Protein AF-I4BSD2-F1 (afdb_monomer)

Solvent-accessible surface area (backbone atoms only — not comparable to full-atom values): 9102 Å² total; per-residue (Å²): 114,66,68,61,53,51,52,52,28,53,48,47,28,51,55,26,44,57,54,22,54,59,33,44,55,49,30,55,51,43,48,52,53,23,60,76,68,70,50,64,78,53,52,66,39,57,47,51,31,49,55,26,52,50,47,24,52,51,28,32,30,52,36,25,73,68,36,55,98,89,50,71,91,45,80,93,47,89,58,37,69,58,55,51,49,42,35,60,62,27,61,39,87,64,46,70,60,52,52,53,54,48,51,53,55,49,53,56,46,48,54,53,53,68,74,50,46,91,88,83,54,82,78,80,83,76,65,84,90,70,63,70,93,73,92,78,81,75,85,76,87,77,92,75,88,83,86,88,83,85,90,131

Sequence (152 aa):
MAREAEVAALRAIEDAYQRWTVTSDVLHREVVEAAERRGGAPVQALRADFDAQLAVTRSVAAFAHICPDTGPDVDGLPGAAFIQALHLVGSQPGLDQSLDELQHQWQSRLAALDSWSLATDTPPPGPAHLGCPHQGVGRRRRLVGFRGRSPA

Foldseek 3Di:
DLVVVLVVLVVQLVVLVVQLVVLVVVQVVQQVVCVVVVHAHPLVSVVSNLVSVLSNLVSLLVSLVSADPVADDLPPPDPSVVRRVSNVSSPPPCSVVVSVVVNVVSVVQSVQSVPDDPVDDDRDDDDPVPDPPDPPPDDDPDPDDDDDDDDD

Secondary structure (DSSP, 8-state):
-HHHHHHHHHHHHHHHHHHHHHHHHHHHHHHHHHHHTTPPP-HHHHHHHHHHHHHHHHHHHHHHHHS-TT----TT-TTHHHHHHHHHHHT-TTHHHHHHHHHHHHHHHHHHHHT--TTT-PPPPPPGGG--TTS-----------------

Radius of gyration: 23.82 Å; Cα contacts (8 Å, |Δi|>4): 107; chains: 1; bounding box: 93×31×47 Å

Mean predicted aligned error: 11.27 Å

Nearest PDB structures (foldseek):
  5vju-assembly1_A  TM=3.474E-01  e=4.244E+00  synthetic construct
  6ksb-assembly1_B  TM=3.390E-01  e=9.035E+00  Mycolicibacterium smegmatis

Organism: Mycolicibacterium chubuense (strain NBB4) (NCBI:txid710421)

Structure (mmCIF, N/CA/C/O backbone):
data_AF-I4BSD2-F1
#
_entry.id   AF-I4BSD2-F1
#
loop_
_atom_site.group_PDB
_atom_site.id
_atom_site.type_symbol
_atom_site.label_atom_id
_atom_site.label_alt_id
_atom_site.label_comp_id
_atom_site.label_asym_id
_atom_site.label_entity_id
_atom_site.label_seq_id
_atom_site.pdbx_PDB_ins_code
_atom_site.Cartn_x
_atom_site.Cartn_y
_atom_site.Cartn_z
_atom_site.occupancy
_atom_site.B_iso_or_equiv
_atom_site.auth_seq_id
_atom_site.auth_comp_id
_atom_site.auth_asym_id
_atom_site.auth_atom_id
_atom_site.pdbx_PDB_model_num
ATOM 1 N N . MET A 1 1 ? -23.599 -2.280 14.347 1.00 55.22 1 MET A N 1
ATOM 2 C CA . MET A 1 1 ? -23.265 -1.885 12.961 1.00 55.22 1 MET A CA 1
ATOM 3 C C . MET A 1 1 ? -21.788 -1.520 12.797 1.00 55.22 1 MET A C 1
ATOM 5 O O . MET A 1 1 ? -21.207 -1.999 11.841 1.00 55.22 1 MET A O 1
ATOM 9 N N . ALA A 1 2 ? -21.152 -0.773 13.717 1.00 72.38 2 ALA A N 1
ATOM 10 C CA . ALA A 1 2 ? -19.717 -0.434 13.623 1.00 72.38 2 ALA A CA 1
ATOM 11 C C . ALA A 1 2 ? -18.789 -1.665 13.499 1.00 72.38 2 ALA A C 1
ATOM 13 O O . ALA A 1 2 ? -18.018 -1.765 12.551 1.00 72.38 2 ALA A O 1
ATOM 14 N N . ARG A 1 3 ? -18.971 -2.677 14.360 1.00 79.50 3 ARG A N 1
ATOM 15 C CA . ARG A 1 3 ? -18.103 -3.868 14.383 1.00 79.50 3 ARG A CA 1
ATOM 16 C C . ARG A 1 3 ? -18.127 -4.717 13.102 1.00 79.50 3 ARG A C 1
ATOM 18 O O . ARG A 1 3 ? -17.114 -5.301 12.742 1.00 79.50 3 ARG A O 1
ATOM 25 N N . GLU A 1 4 ? -19.251 -4.784 12.386 1.00 85.00 4 GLU A N 1
ATOM 26 C CA . GLU A 1 4 ? -19.315 -5.499 11.096 1.00 85.00 4 GLU A CA 1
ATOM 27 C C . GLU A 1 4 ? -18.537 -4.759 10.001 1.00 85.00 4 GLU A C 1
ATOM 29 O O . GLU A 1 4 ? -17.835 -5.394 9.214 1.00 85.00 4 GLU A O 1
ATOM 34 N N . ALA A 1 5 ? -18.621 -3.425 9.981 1.00 86.75 5 ALA A N 1
ATOM 35 C CA . ALA A 1 5 ? -17.873 -2.588 9.049 1.00 86.75 5 ALA A CA 1
ATOM 36 C C . ALA A 1 5 ? -16.361 -2.634 9.331 1.00 86.75 5 ALA A C 1
ATOM 38 O O . ALA A 1 5 ? -15.574 -2.767 8.397 1.00 86.75 5 ALA A O 1
ATOM 39 N N . GLU A 1 6 ? -15.958 -2.616 10.605 1.00 86.88 6 GLU A N 1
ATOM 40 C CA . GLU A 1 6 ? -14.559 -2.792 11.021 1.00 86.88 6 GLU A CA 1
ATOM 41 C C . GLU A 1 6 ? -14.003 -4.151 10.571 1.00 86.88 6 GLU A C 1
ATOM 43 O O . GLU A 1 6 ? -12.935 -4.218 9.963 1.00 86.88 6 GLU A O 1
ATOM 48 N N . VAL A 1 7 ? -14.748 -5.242 10.789 1.00 88.75 7 VAL A N 1
ATOM 49 C CA . VAL A 1 7 ? -14.341 -6.584 10.336 1.00 88.75 7 VAL A CA 1
ATOM 50 C C . VAL A 1 7 ? -14.248 -6.657 8.811 1.00 88.75 7 VAL A C 1
ATOM 52 O O . VAL A 1 7 ? -13.312 -7.258 8.284 1.00 88.75 7 VAL A O 1
ATOM 55 N N . ALA A 1 8 ? -15.188 -6.047 8.085 1.00 91.38 8 ALA A N 1
ATOM 56 C CA . ALA A 1 8 ? -15.131 -5.984 6.627 1.00 91.38 8 ALA A CA 1
ATOM 57 C C . ALA A 1 8 ? -13.902 -5.202 6.132 1.00 91.38 8 ALA A C 1
ATOM 59 O O . ALA A 1 8 ? -13.249 -5.630 5.181 1.00 91.38 8 ALA A O 1
ATOM 60 N N . ALA A 1 9 ? -13.543 -4.105 6.801 1.00 92.81 9 ALA A N 1
ATOM 61 C CA . ALA A 1 9 ? -12.353 -3.325 6.481 1.00 92.81 9 ALA A CA 1
ATOM 62 C C . ALA A 1 9 ? -11.051 -4.092 6.780 1.00 92.81 9 ALA A C 1
ATOM 64 O O . ALA A 1 9 ? -10.135 -4.081 5.959 1.00 92.81 9 ALA A O 1
ATOM 65 N N . LEU A 1 10 ? -10.985 -4.838 7.888 1.00 92.62 10 LEU A N 1
ATOM 66 C CA . LEU A 1 10 ? -9.846 -5.717 8.185 1.00 92.62 10 LEU A CA 1
ATOM 67 C C . LEU A 1 10 ? -9.677 -6.819 7.127 1.00 92.62 10 LEU A C 1
ATOM 69 O O . LEU A 1 10 ? -8.557 -7.081 6.694 1.00 92.62 10 LEU A O 1
ATOM 73 N N . ARG A 1 11 ? -10.779 -7.414 6.650 1.00 94.25 11 ARG A N 1
ATOM 74 C CA . ARG A 1 11 ? -10.741 -8.367 5.525 1.00 94.25 11 ARG A CA 1
ATOM 75 C C . ARG A 1 11 ? -10.260 -7.716 4.232 1.00 94.25 11 ARG A C 1
ATOM 77 O O . ARG A 1 11 ? -9.473 -8.312 3.512 1.00 94.25 11 ARG A O 1
ATOM 84 N N . ALA A 1 12 ? -10.671 -6.479 3.954 1.00 96.50 12 ALA A N 1
ATOM 85 C CA . ALA A 1 12 ? -10.187 -5.753 2.781 1.00 96.50 12 ALA A CA 1
ATOM 86 C C . ALA A 1 12 ? -8.667 -5.503 2.835 1.00 96.50 12 AL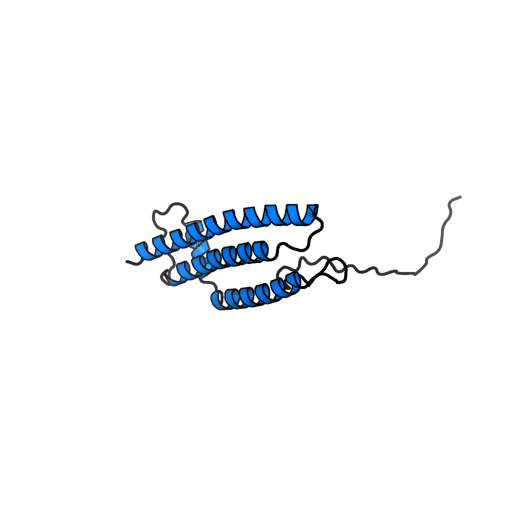A A C 1
ATOM 88 O O . ALA A 1 12 ? -7.996 -5.611 1.806 1.00 96.50 12 ALA A O 1
ATOM 89 N N . ILE A 1 13 ? -8.116 -5.221 4.024 1.00 96.69 13 ILE A N 1
ATOM 90 C CA . ILE A 1 13 ? -6.663 -5.114 4.237 1.00 96.69 13 ILE A CA 1
ATOM 91 C C . ILE A 1 13 ? -5.980 -6.459 3.973 1.00 96.69 13 ILE A C 1
ATOM 93 O O . ILE A 1 13 ? -4.973 -6.496 3.266 1.00 96.69 13 ILE A O 1
ATOM 97 N N . GLU A 1 14 ? -6.527 -7.554 4.503 1.00 96.44 14 GLU A N 1
ATOM 98 C CA . GLU A 1 14 ? -6.010 -8.907 4.269 1.00 96.44 14 GLU A CA 1
ATOM 99 C C . GLU A 1 14 ? -6.002 -9.259 2.774 1.00 96.44 14 GLU A C 1
ATOM 101 O O . GLU A 1 14 ? -4.957 -9.630 2.237 1.00 96.44 14 GLU A O 1
ATOM 106 N N . ASP A 1 15 ? -7.122 -9.065 2.076 1.00 97.75 15 ASP A N 1
ATOM 107 C CA . ASP A 1 15 ? -7.246 -9.328 0.639 1.00 97.75 15 ASP A CA 1
ATOM 108 C C . ASP A 1 15 ? -6.258 -8.485 -0.180 1.00 97.75 15 ASP A C 1
ATOM 110 O O . ASP A 1 15 ? -5.646 -8.962 -1.140 1.00 97.75 15 ASP A O 1
ATOM 114 N N . ALA A 1 16 ? -6.088 -7.208 0.179 1.00 97.75 16 ALA A N 1
ATOM 115 C CA . ALA A 1 16 ? -5.112 -6.338 -0.466 1.00 97.75 16 ALA A CA 1
ATOM 116 C C . ALA A 1 16 ? -3.679 -6.831 -0.227 1.00 97.75 16 ALA A C 1
ATOM 118 O O . ALA A 1 16 ? -2.884 -6.859 -1.168 1.00 97.75 16 ALA A O 1
ATOM 119 N N . TYR A 1 17 ? -3.364 -7.264 0.995 1.00 97.19 17 TYR A N 1
ATOM 120 C CA . TYR A 1 17 ? -2.045 -7.783 1.347 1.00 97.19 17 TYR A CA 1
ATOM 121 C C . TYR A 1 17 ? -1.732 -9.078 0.593 1.00 97.19 17 TYR A C 1
ATOM 123 O O . TYR A 1 17 ? -0.656 -9.200 0.014 1.00 97.19 17 TYR A O 1
ATOM 131 N N . GLN A 1 18 ? -2.686 -10.007 0.508 1.00 97.94 18 GLN A N 1
ATOM 132 C CA . GLN A 1 18 ? -2.533 -11.247 -0.261 1.00 97.94 18 GLN A CA 1
ATOM 133 C C . GLN A 1 18 ? -2.322 -10.981 -1.760 1.00 97.94 18 GLN A C 1
ATOM 135 O O . GLN A 1 18 ? -1.510 -11.638 -2.408 1.00 97.94 18 GLN A O 1
ATOM 140 N N . ARG A 1 19 ? -3.020 -9.996 -2.338 1.00 97.38 19 ARG A N 1
ATOM 141 C CA . ARG A 1 19 ? -2.764 -9.589 -3.731 1.00 97.38 19 ARG A CA 1
ATOM 142 C C . ARG A 1 19 ? -1.374 -8.987 -3.901 1.00 97.38 19 ARG A C 1
ATOM 144 O O . ARG A 1 19 ? -0.717 -9.246 -4.912 1.00 97.38 19 ARG A O 1
ATOM 151 N N . TRP A 1 20 ? -0.928 -8.190 -2.935 1.00 98.06 20 TRP A N 1
ATOM 152 C CA . TRP A 1 20 ? 0.406 -7.612 -2.971 1.00 98.06 20 TRP A CA 1
ATOM 153 C C . TRP A 1 20 ? 1.491 -8.685 -2.903 1.00 98.06 20 TRP A C 1
ATOM 155 O O . TRP A 1 20 ? 2.380 -8.652 -3.746 1.00 98.06 20 TRP A O 1
ATOM 165 N N . THR A 1 21 ? 1.404 -9.675 -2.012 1.00 97.31 21 THR A N 1
ATOM 166 C CA . THR A 1 21 ? 2.428 -10.734 -1.923 1.00 97.31 21 THR A CA 1
ATOM 167 C C . THR A 1 21 ? 2.592 -11.488 -3.244 1.00 97.31 21 THR A C 1
ATOM 169 O O . THR A 1 21 ? 3.710 -11.617 -3.737 1.00 97.31 21 THR A O 1
ATOM 172 N N . VAL A 1 22 ? 1.485 -11.870 -3.890 1.00 97.38 22 VAL A N 1
ATOM 173 C CA . VAL A 1 22 ? 1.509 -12.503 -5.222 1.00 97.38 22 VAL A CA 1
ATOM 174 C C . VAL A 1 22 ? 2.157 -11.593 -6.272 1.00 97.38 22 VAL A C 1
ATOM 176 O O . VAL A 1 22 ? 2.928 -12.054 -7.112 1.00 97.38 22 VAL A O 1
ATOM 179 N N . THR A 1 23 ? 1.858 -10.296 -6.240 1.00 96.19 23 THR A N 1
ATOM 180 C CA . THR A 1 23 ? 2.402 -9.326 -7.204 1.00 96.19 23 THR A CA 1
ATOM 181 C C . THR A 1 23 ? 3.889 -9.058 -6.962 1.00 96.19 23 THR A C 1
ATOM 183 O O . THR A 1 23 ? 4.665 -8.951 -7.912 1.00 96.19 23 THR A O 1
ATOM 186 N N . SER A 1 24 ? 4.308 -9.035 -5.699 1.00 94.94 24 SER A N 1
ATOM 187 C CA . SER A 1 24 ? 5.702 -8.894 -5.289 1.00 94.94 24 SER A CA 1
ATOM 188 C C . SER A 1 24 ? 6.546 -10.080 -5.769 1.00 94.94 24 SER A C 1
ATOM 190 O O . SER A 1 24 ? 7.633 -9.886 -6.317 1.00 94.94 24 SER A O 1
ATOM 192 N N . ASP A 1 25 ? 6.009 -11.302 -5.693 1.00 97.06 25 ASP A N 1
ATOM 193 C CA . ASP A 1 25 ? 6.653 -12.504 -6.241 1.00 97.06 25 ASP A CA 1
ATOM 194 C C . ASP A 1 25 ? 6.803 -12.448 -7.771 1.00 97.06 25 ASP A C 1
ATOM 196 O O . ASP A 1 25 ? 7.789 -12.934 -8.338 1.00 97.06 25 ASP A O 1
ATOM 200 N N . VAL A 1 26 ? 5.832 -11.857 -8.475 1.00 96.19 26 VAL A N 1
ATOM 201 C CA . VAL A 1 26 ? 5.931 -11.611 -9.924 1.00 96.19 26 VAL A CA 1
ATOM 202 C C . VAL A 1 26 ? 7.051 -10.615 -10.213 1.00 96.19 26 VAL A C 1
ATOM 204 O O . VAL A 1 26 ? 7.925 -10.920 -11.025 1.00 96.19 26 VAL A O 1
ATOM 207 N N . LEU A 1 27 ? 7.087 -9.481 -9.507 1.00 96.12 27 LEU A N 1
ATOM 208 C CA . LEU A 1 27 ? 8.154 -8.493 -9.655 1.00 96.12 27 LEU A CA 1
ATOM 209 C C . LEU A 1 27 ? 9.534 -9.100 -9.391 1.00 96.12 27 LEU A C 1
ATOM 211 O O . LEU A 1 27 ? 10.461 -8.859 -10.164 1.00 96.12 27 LEU A O 1
ATOM 215 N N . HIS A 1 28 ? 9.680 -9.907 -8.339 1.00 93.94 28 HIS A N 1
ATOM 216 C CA . HIS A 1 28 ? 10.953 -10.546 -8.019 1.00 93.94 28 HIS A CA 1
ATOM 217 C C . HIS A 1 28 ? 11.462 -11.407 -9.183 1.00 93.94 28 HIS A C 1
ATOM 219 O O . HIS A 1 28 ? 12.623 -11.289 -9.577 1.00 93.94 28 HIS A O 1
ATOM 225 N N . ARG A 1 29 ? 10.582 -12.217 -9.784 1.00 95.94 29 ARG A N 1
ATOM 226 C CA . ARG A 1 29 ? 10.925 -13.032 -10.959 1.00 95.94 29 ARG A CA 1
ATOM 227 C C . ARG A 1 29 ? 11.297 -12.175 -12.166 1.00 95.94 29 ARG A C 1
ATOM 229 O O . ARG A 1 29 ? 12.335 -12.416 -12.776 1.00 95.94 29 ARG A O 1
ATOM 236 N N . GLU A 1 30 ? 10.505 -11.155 -12.485 1.00 94.62 30 GLU A N 1
ATOM 237 C CA . GLU A 1 30 ? 10.771 -10.301 -13.649 1.00 94.62 30 GLU A CA 1
ATOM 238 C C . GLU A 1 30 ? 12.068 -9.495 -13.514 1.00 94.62 30 GLU A C 1
ATOM 240 O O . GLU A 1 30 ? 12.781 -9.310 -14.500 1.00 94.62 30 GLU A O 1
ATOM 245 N N . VAL A 1 31 ? 12.420 -9.054 -12.303 1.00 91.06 31 VAL A N 1
ATOM 246 C CA . VAL A 1 31 ? 13.703 -8.383 -12.040 1.00 91.06 31 VAL A CA 1
ATOM 247 C C . VAL A 1 31 ? 14.877 -9.329 -12.286 1.00 91.06 31 VAL A C 1
ATOM 249 O O . VAL A 1 31 ? 15.856 -8.923 -12.916 1.00 91.06 31 VAL A O 1
ATOM 252 N N . VAL A 1 32 ? 14.785 -10.581 -11.826 1.00 92.00 32 VAL A N 1
ATOM 253 C CA . VAL A 1 32 ? 15.821 -11.598 -12.069 1.00 92.00 32 VAL A CA 1
ATOM 254 C C . VAL A 1 32 ? 15.969 -11.859 -13.569 1.00 92.00 32 VAL A C 1
ATOM 256 O O . VAL A 1 32 ? 17.075 -11.764 -14.100 1.00 92.00 32 VAL A O 1
ATOM 259 N N . GLU A 1 33 ? 14.865 -12.086 -14.281 1.00 91.62 33 GLU A N 1
ATOM 260 C CA . GLU A 1 33 ? 14.892 -12.327 -15.728 1.00 91.62 33 GLU A CA 1
ATOM 261 C C . GLU A 1 33 ? 15.434 -11.130 -16.526 1.00 91.62 33 GLU A C 1
ATOM 263 O O . GLU A 1 33 ? 16.206 -11.304 -17.476 1.00 91.62 33 GLU A O 1
ATOM 268 N N . ALA A 1 34 ? 15.050 -9.904 -16.158 1.00 86.88 34 ALA A N 1
ATOM 269 C CA . ALA A 1 34 ? 15.555 -8.690 -16.792 1.00 86.88 34 ALA A CA 1
ATOM 270 C C . ALA A 1 34 ? 17.071 -8.551 -16.593 1.00 86.88 34 ALA A C 1
ATOM 272 O O . ALA A 1 34 ? 17.790 -8.235 -17.544 1.00 86.88 34 ALA A O 1
ATOM 273 N N . ALA A 1 35 ? 17.572 -8.849 -15.391 1.00 85.44 35 ALA A N 1
ATOM 274 C CA . ALA A 1 35 ? 19.002 -8.828 -15.101 1.00 85.44 35 ALA A CA 1
ATOM 275 C C . ALA A 1 35 ? 19.772 -9.871 -15.930 1.00 85.44 35 ALA A C 1
ATOM 277 O O . ALA A 1 35 ? 20.803 -9.543 -16.524 1.00 85.44 35 ALA A O 1
ATOM 278 N N . GLU A 1 36 ? 19.256 -11.098 -16.034 1.00 88.75 36 GLU A N 1
ATOM 279 C CA . GLU A 1 36 ? 19.867 -12.176 -16.825 1.00 88.75 36 GLU A CA 1
ATOM 280 C C . GLU A 1 36 ? 19.949 -11.829 -18.314 1.00 88.75 36 GLU A C 1
ATOM 282 O O . GLU A 1 36 ? 20.984 -12.028 -18.956 1.00 88.75 36 GLU A O 1
ATOM 287 N N . ARG A 1 37 ? 18.878 -11.249 -18.866 1.00 87.19 37 ARG A N 1
ATOM 288 C CA . ARG A 1 37 ? 18.810 -10.851 -20.281 1.00 87.19 37 ARG A CA 1
ATOM 289 C C . ARG A 1 37 ? 19.493 -9.511 -20.568 1.00 87.19 37 ARG A C 1
ATOM 291 O O . ARG A 1 37 ? 19.517 -9.094 -21.725 1.00 87.19 37 ARG A O 1
ATOM 298 N N . ARG A 1 38 ? 20.036 -8.831 -19.547 1.00 76.75 38 ARG A N 1
ATOM 299 C CA . ARG A 1 38 ? 20.502 -7.429 -19.618 1.00 76.75 38 ARG A CA 1
ATOM 300 C C . ARG A 1 38 ? 19.447 -6.497 -20.233 1.00 76.75 38 ARG A C 1
ATOM 302 O O . ARG A 1 38 ? 19.779 -5.584 -20.989 1.00 76.75 38 ARG A O 1
ATOM 309 N N . GLY A 1 39 ? 18.180 -6.777 -19.947 1.00 74.25 39 GLY A N 1
ATOM 310 C CA . GLY A 1 39 ? 17.039 -5.989 -20.390 1.00 74.25 39 GLY A CA 1
ATOM 311 C C . GLY A 1 39 ? 16.869 -4.706 -19.578 1.00 74.25 39 GLY A C 1
ATOM 312 O O . GLY A 1 39 ? 17.524 -4.498 -18.556 1.00 74.25 39 GLY A O 1
ATOM 313 N N . GLY A 1 40 ? 15.971 -3.837 -20.048 1.00 79.94 40 GLY A N 1
ATOM 314 C CA . GLY A 1 40 ? 15.501 -2.687 -19.275 1.00 79.94 40 GLY A CA 1
ATOM 315 C C . GLY A 1 40 ? 14.706 -3.109 -18.033 1.00 79.94 40 GLY A C 1
ATOM 316 O O . GLY A 1 40 ? 14.420 -4.289 -17.828 1.00 79.94 40 GLY A O 1
ATOM 317 N N . ALA A 1 41 ? 14.344 -2.137 -17.195 1.00 84.56 41 ALA A N 1
ATOM 318 C CA . ALA A 1 41 ? 13.557 -2.400 -15.993 1.00 84.56 41 ALA A CA 1
ATOM 319 C C . ALA A 1 41 ? 12.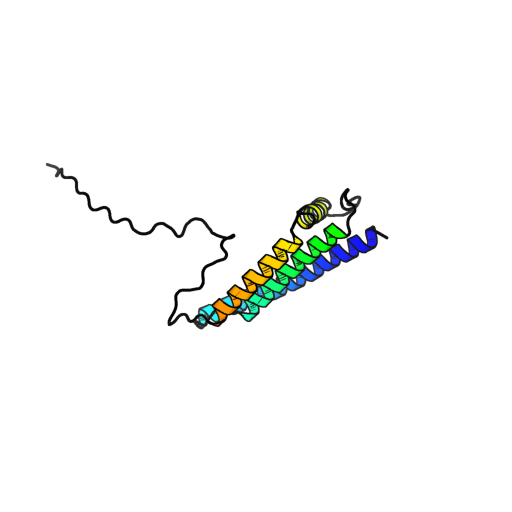177 -3.007 -16.341 1.00 84.56 41 ALA A C 1
ATOM 321 O O . ALA A 1 41 ? 11.555 -2.566 -17.310 1.00 84.56 41 ALA A O 1
ATOM 322 N N . PRO A 1 42 ? 11.648 -3.959 -15.548 1.00 90.88 42 PRO A N 1
ATOM 323 C CA . PRO A 1 42 ? 10.307 -4.509 -15.745 1.00 90.88 42 PRO A CA 1
ATOM 324 C C . PRO A 1 42 ? 9.240 -3.512 -15.264 1.00 90.88 42 PRO A C 1
ATOM 326 O O . PRO A 1 42 ? 8.664 -3.639 -14.183 1.00 90.88 42 PRO A O 1
ATOM 329 N N . VAL A 1 43 ? 9.003 -2.460 -16.053 1.00 91.81 43 VAL A N 1
ATOM 330 C CA . VAL A 1 43 ? 8.153 -1.315 -15.674 1.00 91.81 43 VAL A CA 1
ATOM 331 C C . VAL A 1 43 ? 6.726 -1.740 -15.318 1.00 91.81 43 VAL A C 1
ATOM 333 O O . VAL A 1 43 ? 6.133 -1.166 -14.406 1.00 91.81 43 VAL A O 1
ATOM 336 N N . GLN A 1 44 ? 6.175 -2.751 -15.993 1.00 93.31 44 GLN A N 1
ATOM 337 C CA . GLN A 1 44 ? 4.811 -3.220 -15.727 1.00 93.31 44 GLN A CA 1
ATOM 338 C C . GLN A 1 44 ? 4.696 -3.938 -14.378 1.00 93.31 44 GLN A C 1
ATOM 340 O O . GLN A 1 44 ? 3.793 -3.612 -13.610 1.00 93.31 44 GLN A O 1
ATOM 345 N N . ALA A 1 45 ? 5.629 -4.829 -14.028 1.00 93.94 45 ALA A N 1
ATOM 346 C CA . ALA A 1 45 ? 5.631 -5.430 -12.697 1.00 93.94 45 ALA A CA 1
ATOM 347 C C . ALA A 1 45 ? 5.936 -4.410 -11.593 1.00 93.94 45 ALA A C 1
ATOM 349 O O . ALA A 1 45 ? 5.312 -4.461 -10.537 1.00 93.94 45 ALA A O 1
ATOM 350 N N . LEU A 1 46 ? 6.822 -3.436 -11.841 1.00 94.31 46 LEU A N 1
ATOM 351 C CA . LEU A 1 46 ? 7.072 -2.335 -10.899 1.00 94.31 46 LEU A CA 1
ATOM 352 C C . LEU A 1 46 ? 5.815 -1.489 -10.655 1.00 94.31 46 LEU A C 1
ATOM 354 O O . LEU A 1 46 ? 5.581 -1.025 -9.540 1.00 94.31 46 LEU A O 1
ATOM 358 N N . ARG A 1 47 ? 5.001 -1.274 -11.695 1.00 95.56 47 ARG A N 1
ATOM 359 C CA . ARG A 1 47 ? 3.707 -0.596 -11.581 1.00 95.56 47 ARG A CA 1
ATOM 360 C C . ARG A 1 47 ? 2.720 -1.414 -10.763 1.00 95.56 47 ARG A C 1
ATOM 362 O O . ARG A 1 47 ? 2.153 -0.881 -9.818 1.00 95.56 47 ARG A O 1
ATOM 369 N N . ALA A 1 48 ? 2.553 -2.687 -11.109 1.00 96.38 48 ALA A N 1
ATOM 370 C CA . ALA A 1 48 ? 1.608 -3.570 -10.440 1.00 96.38 48 ALA A CA 1
ATOM 371 C C . ALA A 1 48 ? 1.932 -3.727 -8.946 1.00 96.38 48 ALA A C 1
ATOM 373 O O . ALA A 1 48 ? 1.030 -3.635 -8.116 1.00 96.38 48 ALA A O 1
ATOM 374 N N . ASP A 1 49 ? 3.208 -3.916 -8.596 1.00 96.56 49 ASP A N 1
ATOM 375 C CA . ASP A 1 49 ? 3.641 -4.038 -7.200 1.00 96.56 49 ASP A CA 1
ATOM 376 C C . ASP A 1 49 ? 3.358 -2.753 -6.411 1.00 96.56 49 ASP A C 1
ATOM 378 O O . ASP A 1 49 ? 2.770 -2.814 -5.332 1.00 96.56 49 ASP A O 1
ATOM 382 N N . PHE A 1 50 ? 3.670 -1.584 -6.976 1.00 95.81 50 PHE A N 1
ATOM 383 C CA . PHE A 1 50 ? 3.342 -0.308 -6.341 1.00 95.81 50 PHE A CA 1
ATOM 384 C C . PHE A 1 50 ? 1.834 -0.104 -6.161 1.00 95.81 50 PHE A C 1
ATOM 386 O O . PHE A 1 50 ? 1.396 0.273 -5.075 1.00 95.81 50 PHE A O 1
ATOM 393 N N . ASP A 1 51 ? 1.031 -0.361 -7.196 1.00 97.06 51 ASP A N 1
ATOM 394 C CA . ASP 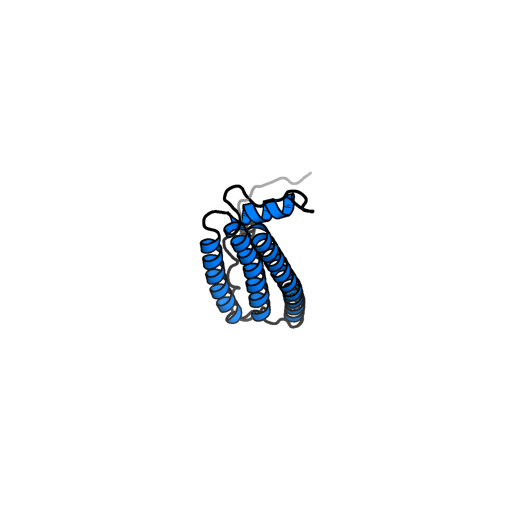A 1 51 ? -0.424 -0.200 -7.122 1.00 97.06 51 ASP A CA 1
ATOM 395 C C . ASP A 1 51 ? -1.025 -1.142 -6.060 1.00 97.06 51 ASP A C 1
ATOM 397 O O . ASP A 1 51 ? -1.943 -0.756 -5.329 1.00 97.06 51 ASP A O 1
ATOM 401 N N . ALA A 1 52 ? -0.467 -2.348 -5.904 1.00 97.06 52 ALA A N 1
ATOM 402 C CA . ALA A 1 52 ? -0.862 -3.285 -4.859 1.00 97.06 52 ALA A CA 1
ATOM 403 C C . ALA A 1 52 ? -0.466 -2.803 -3.449 1.00 97.06 52 ALA A C 1
ATOM 405 O O . ALA A 1 52 ? -1.300 -2.846 -2.542 1.00 97.06 52 ALA A O 1
ATOM 406 N N . GLN A 1 53 ? 0.749 -2.272 -3.258 1.00 96.56 53 GLN A N 1
ATOM 407 C CA . GLN A 1 53 ? 1.170 -1.646 -1.991 1.00 96.56 53 GLN A CA 1
ATOM 408 C C . GLN A 1 53 ? 0.283 -0.450 -1.617 1.00 96.56 53 GLN A C 1
ATOM 410 O O . GLN A 1 53 ? -0.140 -0.292 -0.464 1.00 96.56 53 GLN A O 1
ATOM 415 N N . LEU A 1 54 ? -0.042 0.387 -2.605 1.00 97.12 54 LEU A N 1
ATOM 416 C CA . LEU A 1 54 ? -0.923 1.535 -2.429 1.00 97.12 54 LEU A CA 1
ATOM 417 C C . LEU A 1 54 ? -2.334 1.091 -2.022 1.00 97.12 54 LEU A C 1
ATOM 419 O O . LEU A 1 54 ? -2.934 1.700 -1.138 1.00 97.12 54 LEU A O 1
ATOM 423 N N . ALA A 1 55 ? -2.850 0.004 -2.603 1.00 97.56 55 ALA A N 1
ATOM 424 C CA . ALA A 1 55 ? -4.145 -0.567 -2.236 1.00 97.56 55 ALA A CA 1
ATOM 425 C C . ALA A 1 55 ? -4.182 -1.089 -0.790 1.00 97.56 55 ALA A C 1
ATOM 427 O O . ALA A 1 55 ? -5.180 -0.870 -0.097 1.00 97.56 55 ALA A O 1
ATOM 428 N N . VAL A 1 56 ? -3.106 -1.725 -0.308 1.00 97.88 56 VAL A N 1
ATOM 429 C CA . VAL A 1 56 ? -2.979 -2.106 1.112 1.00 97.88 56 VAL A CA 1
ATOM 430 C C . VAL A 1 56 ? -3.081 -0.861 1.983 1.00 97.88 56 VAL A C 1
ATOM 432 O O . VAL A 1 56 ? -3.914 -0.797 2.884 1.00 97.88 56 VAL A O 1
ATOM 435 N N . THR A 1 57 ? -2.291 0.162 1.668 1.00 97.19 57 THR A N 1
ATOM 436 C CA . THR A 1 57 ? -2.200 1.367 2.502 1.00 97.19 57 THR A CA 1
ATOM 437 C C . THR A 1 57 ? -3.511 2.158 2.513 1.00 97.19 57 THR A C 1
ATOM 439 O O . THR A 1 57 ? -3.961 2.596 3.569 1.00 97.19 57 THR A O 1
ATOM 442 N N . ARG A 1 58 ? -4.197 2.257 1.367 1.00 97.44 58 ARG A N 1
ATOM 443 C CA . ARG A 1 58 ? -5.542 2.850 1.271 1.00 97.44 58 ARG A CA 1
ATOM 444 C C . ARG A 1 58 ? -6.592 2.054 2.046 1.00 97.44 58 ARG A C 1
ATOM 446 O O . ARG A 1 58 ? -7.487 2.651 2.633 1.00 97.44 58 ARG A O 1
ATOM 453 N N . SER A 1 59 ? -6.474 0.727 2.092 1.00 97.69 59 SER A N 1
ATOM 454 C CA . SER A 1 59 ? -7.369 -0.110 2.905 1.00 97.69 59 SER A CA 1
ATOM 455 C C . SER A 1 59 ? -7.159 0.136 4.404 1.00 97.69 59 SER A C 1
ATOM 457 O O . SER A 1 59 ? -8.127 0.162 5.160 1.00 97.69 59 SER A O 1
ATOM 459 N N . VAL A 1 60 ? -5.916 0.389 4.832 1.00 97.12 60 VAL A N 1
ATOM 460 C CA . VAL A 1 60 ? -5.596 0.784 6.216 1.00 97.12 60 VAL A CA 1
ATOM 461 C C . VAL A 1 60 ? -6.166 2.165 6.555 1.00 97.12 60 VAL A C 1
ATOM 463 O O . VAL A 1 60 ? -6.770 2.322 7.614 1.00 97.12 60 VAL A O 1
ATOM 466 N N . ALA A 1 61 ? -6.042 3.145 5.656 1.00 96.44 61 ALA A N 1
ATOM 467 C CA . ALA A 1 61 ? -6.666 4.461 5.828 1.00 96.44 61 ALA A CA 1
ATOM 468 C C . ALA A 1 61 ? -8.199 4.348 5.930 1.00 96.44 61 ALA A C 1
ATOM 470 O O . ALA A 1 61 ? -8.808 4.885 6.852 1.00 96.44 61 ALA A O 1
ATOM 471 N N . ALA A 1 62 ? -8.824 3.564 5.046 1.00 95.12 62 ALA A N 1
ATOM 472 C CA . ALA A 1 62 ? -10.265 3.320 5.078 1.00 95.12 62 ALA A CA 1
ATOM 473 C C . ALA A 1 62 ? -10.726 2.652 6.385 1.00 95.12 62 ALA A C 1
ATOM 475 O O . ALA A 1 62 ? -11.762 3.029 6.927 1.00 95.12 62 ALA A O 1
ATOM 476 N N . PHE A 1 63 ? -9.958 1.696 6.916 1.00 95.31 63 PHE A N 1
ATOM 477 C CA . PHE A 1 63 ? -10.225 1.104 8.228 1.00 95.31 63 PHE A CA 1
ATOM 478 C C . PHE A 1 63 ? -10.208 2.157 9.342 1.00 95.31 63 PHE A C 1
ATOM 480 O O . PHE A 1 63 ? -11.133 2.197 10.152 1.00 95.31 63 PHE A O 1
ATOM 487 N N . ALA A 1 64 ? -9.204 3.036 9.356 1.00 94.25 64 ALA A N 1
ATOM 488 C CA . ALA A 1 64 ? -9.120 4.109 10.341 1.00 94.25 64 ALA A CA 1
ATOM 489 C C . ALA A 1 64 ? -10.310 5.080 10.257 1.00 94.25 64 ALA A C 1
ATOM 491 O O . ALA A 1 64 ? -10.864 5.437 11.290 1.00 94.25 64 ALA A O 1
ATOM 492 N N . HIS A 1 65 ? -10.764 5.429 9.049 1.00 93.12 65 HIS A N 1
ATOM 493 C CA . HIS A 1 65 ? -11.929 6.305 8.834 1.00 93.12 65 HIS A CA 1
ATOM 494 C C . HIS A 1 65 ? -13.266 5.702 9.288 1.00 93.12 65 HIS A C 1
ATOM 496 O O . HIS A 1 65 ? -14.230 6.433 9.510 1.00 93.12 65 HIS A O 1
ATOM 502 N N . ILE A 1 66 ? -13.351 4.373 9.390 1.00 91.75 66 ILE A N 1
ATOM 503 C CA . ILE A 1 66 ? -14.546 3.660 9.869 1.00 91.75 66 ILE A CA 1
ATOM 504 C C . ILE A 1 66 ? -14.564 3.567 11.401 1.00 91.75 66 ILE A C 1
ATOM 506 O O . ILE A 1 66 ? -15.640 3.463 11.996 1.00 91.75 66 ILE A O 1
ATOM 510 N N . CYS A 1 67 ? -13.393 3.593 12.039 1.00 90.62 67 CYS A N 1
ATOM 511 C CA . CYS A 1 67 ? -13.278 3.517 13.489 1.00 90.62 67 CYS A CA 1
ATOM 512 C C . CYS A 1 67 ? -13.767 4.819 14.152 1.00 90.62 67 CYS A C 1
ATOM 514 O O . CYS A 1 67 ? -13.628 5.899 13.578 1.00 90.62 67 CYS A O 1
ATOM 516 N N . PRO A 1 68 ? -14.322 4.754 15.375 1.00 86.50 68 PRO A N 1
ATOM 517 C CA . PRO A 1 68 ? -14.611 5.958 16.148 1.00 86.50 68 PRO A CA 1
ATOM 518 C C . PRO A 1 68 ? -13.309 6.652 16.579 1.00 86.50 68 PRO A C 1
ATOM 520 O O . PRO A 1 68 ? -12.267 6.009 16.678 1.00 86.50 68 PRO A O 1
ATOM 523 N N . ASP A 1 69 ? -13.379 7.937 16.943 1.00 83.50 69 ASP A N 1
ATOM 524 C CA . ASP A 1 69 ? -12.211 8.734 17.375 1.00 83.50 69 ASP A CA 1
ATOM 525 C C . ASP A 1 69 ? -11.439 8.113 18.555 1.00 83.50 69 ASP A C 1
ATOM 527 O O . ASP A 1 69 ? -10.248 8.359 18.748 1.00 83.50 69 ASP A O 1
ATOM 531 N N . THR A 1 70 ? -12.117 7.297 19.366 1.00 85.06 70 THR A N 1
ATOM 532 C CA . THR A 1 70 ? -11.524 6.560 20.490 1.00 85.06 70 THR A CA 1
ATOM 533 C C . THR A 1 70 ? -10.705 5.337 20.063 1.00 85.06 70 THR A C 1
ATOM 535 O O . THR A 1 70 ? -10.021 4.754 20.902 1.00 85.06 70 THR A O 1
ATOM 538 N N . GLY A 1 71 ? -10.756 4.954 18.787 1.00 87.19 71 GLY A N 1
ATOM 539 C CA . GLY A 1 71 ? -10.106 3.777 18.216 1.00 87.19 71 GLY A CA 1
ATOM 540 C C . GLY A 1 71 ? -11.019 2.548 18.095 1.00 87.19 71 GLY A C 1
ATOM 541 O O . GLY A 1 71 ? -12.161 2.569 18.560 1.00 87.19 71 GLY A O 1
ATOM 542 N N . PRO A 1 72 ? -10.524 1.473 17.455 1.00 87.12 72 PRO A N 1
ATOM 543 C CA . PRO A 1 72 ? -11.281 0.246 17.216 1.00 87.12 72 PRO A CA 1
ATOM 544 C C . PRO A 1 72 ? -11.602 -0.509 18.509 1.00 87.12 72 PRO A C 1
ATOM 546 O O . PRO A 1 72 ? -10.828 -0.492 19.470 1.00 87.12 72 PRO A O 1
ATOM 549 N N . ASP A 1 73 ? -12.713 -1.244 18.506 1.00 85.62 73 ASP A N 1
ATOM 550 C CA . ASP A 1 73 ? -13.057 -2.166 19.590 1.00 85.62 73 ASP A CA 1
ATOM 551 C C . ASP A 1 73 ? -12.202 -3.441 19.484 1.00 85.62 73 ASP A C 1
ATOM 553 O O . ASP A 1 73 ? -12.484 -4.358 18.708 1.00 85.62 73 ASP A O 1
ATOM 557 N N . VAL A 1 74 ? -11.121 -3.482 20.265 1.00 84.19 74 VAL A N 1
ATOM 558 C CA . VAL A 1 74 ? -10.150 -4.586 20.268 1.00 84.19 74 VAL A CA 1
ATOM 559 C C . VAL A 1 74 ? -10.424 -5.651 21.331 1.00 84.19 74 VAL A C 1
ATOM 561 O O . VAL A 1 74 ? -9.681 -6.637 21.414 1.00 84.19 74 VAL A O 1
ATOM 564 N N . ASP A 1 75 ? -11.485 -5.499 22.126 1.00 83.38 75 ASP A N 1
ATOM 565 C CA . ASP A 1 75 ? -11.781 -6.436 23.204 1.00 83.38 75 ASP A CA 1
ATOM 566 C C . ASP A 1 75 ? -12.129 -7.824 22.642 1.00 83.38 75 ASP A C 1
ATOM 568 O O . ASP A 1 75 ? -12.983 -8.008 21.761 1.00 83.38 75 ASP A O 1
ATOM 572 N N . GLY A 1 76 ? -11.412 -8.826 23.160 1.00 74.75 76 GLY A N 1
ATOM 573 C CA . GLY A 1 76 ? -11.548 -10.229 22.769 1.00 74.75 76 GLY A CA 1
ATOM 574 C C . GLY A 1 76 ? -10.964 -10.586 21.397 1.00 74.75 76 GLY A C 1
ATOM 575 O O . GLY A 1 76 ? -11.141 -11.725 20.962 1.00 74.75 76 GLY A O 1
ATOM 576 N N . LEU A 1 77 ? -10.271 -9.667 20.709 1.00 77.31 77 LEU A N 1
ATOM 577 C CA . LEU A 1 77 ? -9.655 -9.953 19.411 1.00 77.31 77 LEU A CA 1
ATOM 578 C C . LEU A 1 77 ? -8.231 -10.522 19.557 1.00 77.31 77 LEU A C 1
ATOM 580 O O . LEU A 1 77 ? -7.393 -9.935 20.253 1.00 77.31 77 LEU A O 1
ATOM 584 N N . PRO A 1 78 ? -7.893 -11.624 18.858 1.00 77.25 78 PRO A N 1
ATOM 585 C CA . PRO A 1 78 ? -6.498 -12.005 18.695 1.00 77.25 78 PRO A CA 1
ATOM 586 C C . PRO A 1 78 ? -5.778 -10.915 17.889 1.00 77.25 78 PRO A C 1
ATOM 588 O O . PRO A 1 78 ? -6.266 -10.470 16.854 1.00 77.25 78 PRO A O 1
ATOM 591 N N . GLY A 1 79 ? -4.614 -10.467 18.365 1.00 84.19 79 GLY A N 1
ATOM 592 C CA . GLY A 1 79 ? -3.830 -9.447 17.662 1.00 84.19 79 GLY A CA 1
ATOM 593 C C . GLY A 1 79 ? -4.298 -8.001 17.866 1.00 84.19 79 GLY A C 1
ATOM 594 O O . GLY A 1 79 ? -4.029 -7.163 17.012 1.00 84.19 79 GLY A O 1
ATOM 595 N N . ALA A 1 80 ? -4.932 -7.673 18.998 1.00 88.94 80 ALA A N 1
ATOM 596 C CA . ALA A 1 80 ? -5.332 -6.305 19.364 1.00 88.94 80 ALA A CA 1
ATOM 597 C C . ALA A 1 80 ? -4.251 -5.233 19.100 1.00 88.94 80 ALA A C 1
ATOM 599 O O . ALA A 1 80 ? -4.540 -4.182 18.535 1.00 88.94 80 ALA A O 1
ATOM 600 N N . ALA A 1 81 ? -2.986 -5.521 19.433 1.00 91.25 81 ALA A N 1
ATOM 601 C CA . ALA A 1 81 ? -1.871 -4.602 19.188 1.00 91.25 81 ALA A CA 1
ATOM 602 C C . ALA A 1 81 ? -1.657 -4.294 17.694 1.00 91.25 81 ALA A C 1
ATOM 604 O O . ALA A 1 81 ? -1.329 -3.165 17.339 1.00 91.25 81 ALA A O 1
ATOM 605 N N . PHE A 1 82 ? -1.862 -5.281 16.818 1.00 92.31 82 PHE A N 1
ATOM 606 C CA . PHE A 1 82 ? -1.756 -5.100 15.372 1.00 92.31 82 PHE A CA 1
ATOM 607 C C . PHE A 1 82 ? -2.898 -4.228 14.843 1.00 92.31 82 PHE A C 1
ATOM 609 O O . PHE A 1 82 ? -2.646 -3.267 14.126 1.00 92.31 82 PHE A O 1
ATOM 616 N N . ILE A 1 83 ? -4.136 -4.497 15.265 1.00 92.69 83 ILE A N 1
ATOM 617 C CA . ILE A 1 83 ? -5.313 -3.699 14.885 1.00 92.69 83 ILE A CA 1
ATOM 618 C C . ILE A 1 83 ? -5.156 -2.243 15.354 1.00 92.69 83 ILE A C 1
ATOM 620 O O . ILE A 1 83 ? -5.391 -1.311 14.584 1.00 92.69 83 ILE A O 1
ATOM 624 N N . GLN A 1 84 ? -4.669 -2.038 16.580 1.00 92.81 84 GLN A N 1
ATOM 625 C CA . GLN A 1 84 ? -4.376 -0.705 17.104 1.00 92.81 84 GLN A CA 1
ATOM 626 C C . GLN A 1 84 ? -3.291 0.012 16.286 1.00 92.81 84 GLN A C 1
ATOM 628 O O . GLN A 1 84 ? -3.399 1.212 16.037 1.00 92.81 84 GLN A O 1
ATOM 633 N N . ALA A 1 85 ? -2.252 -0.709 15.853 1.00 94.44 85 ALA A N 1
ATOM 634 C CA . ALA A 1 85 ? -1.199 -0.151 15.012 1.00 94.44 85 ALA A CA 1
ATOM 635 C C . ALA A 1 85 ? -1.723 0.247 13.623 1.00 94.44 85 ALA A C 1
ATOM 637 O O . ALA A 1 85 ? -1.375 1.321 13.135 1.00 94.44 85 ALA A O 1
ATOM 638 N N . LEU A 1 86 ? -2.592 -0.569 13.014 1.00 94.81 86 LEU A N 1
ATOM 639 C CA . LEU A 1 86 ? -3.245 -0.235 11.745 1.00 94.81 86 LEU A CA 1
ATOM 640 C C . LEU A 1 86 ? -4.070 1.047 11.863 1.00 94.81 86 LEU A C 1
ATOM 642 O O . LEU A 1 86 ? -3.930 1.931 11.024 1.00 94.81 86 LEU A O 1
ATOM 646 N N . HIS A 1 87 ? -4.864 1.177 12.928 1.00 94.75 87 HIS A N 1
ATOM 647 C CA . HIS A 1 87 ? -5.604 2.407 13.199 1.00 94.75 87 HIS A CA 1
ATOM 648 C C . HIS A 1 87 ? -4.653 3.601 13.348 1.00 94.75 87 HIS A C 1
ATOM 650 O O . HIS A 1 87 ? -4.795 4.589 12.642 1.00 94.75 87 HIS A O 1
ATOM 656 N N . LEU A 1 88 ? -3.623 3.495 14.195 1.00 94.12 88 LEU A N 1
ATOM 657 C CA . LEU A 1 88 ? -2.667 4.585 14.428 1.00 94.12 88 LEU A CA 1
ATOM 658 C C . LEU A 1 88 ? -1.991 5.079 13.139 1.00 94.12 88 LEU A C 1
ATOM 660 O O . LEU A 1 88 ? -1.783 6.282 12.975 1.00 94.12 88 LEU A O 1
ATOM 664 N N . VAL A 1 89 ? -1.621 4.158 12.246 1.00 94.31 89 VAL A N 1
ATOM 665 C CA . VAL A 1 89 ? -1.018 4.490 10.949 1.00 94.31 89 VAL A CA 1
ATOM 666 C C . VAL A 1 89 ? -2.058 5.082 9.998 1.00 94.31 89 VAL A C 1
ATOM 668 O O . VAL A 1 89 ? -1.780 6.096 9.366 1.00 94.31 89 VAL A O 1
ATOM 671 N N . GLY A 1 90 ? -3.251 4.491 9.910 1.00 94.12 90 GLY A N 1
ATOM 672 C CA . GLY A 1 90 ? -4.325 4.965 9.033 1.00 94.12 90 GLY A CA 1
ATOM 673 C C . GLY A 1 90 ? -4.890 6.332 9.434 1.00 94.12 90 GLY A C 1
ATOM 674 O O . GLY A 1 90 ? -5.285 7.101 8.566 1.00 94.12 90 GLY A O 1
ATOM 675 N N . SER A 1 91 ? -4.868 6.671 10.724 1.00 94.88 91 SER A N 1
ATOM 676 C CA . SER A 1 91 ? -5.344 7.955 11.258 1.00 94.88 91 SER A CA 1
ATOM 677 C C . SER A 1 91 ? -4.317 9.090 11.156 1.00 94.88 91 SER A C 1
ATOM 679 O O . SER A 1 91 ? -4.550 10.168 11.707 1.00 94.88 91 SER A O 1
ATOM 681 N N . GLN A 1 92 ? -3.158 8.881 10.518 1.00 94.88 92 GLN A N 1
ATOM 682 C CA . GLN A 1 92 ? -2.159 9.944 10.391 1.00 94.88 92 GLN A CA 1
ATOM 683 C C . GLN A 1 92 ? -2.728 11.134 9.592 1.00 94.88 92 GLN A C 1
ATOM 685 O O . GLN A 1 92 ? -3.238 10.947 8.483 1.00 94.88 92 GLN A O 1
ATOM 690 N N . PRO A 1 93 ? -2.627 12.374 10.109 1.00 93.88 93 PRO A N 1
ATOM 691 C CA . PRO A 1 93 ? -3.113 13.551 9.399 1.00 93.88 93 PRO A CA 1
ATOM 692 C C . PRO A 1 93 ? -2.458 13.700 8.023 1.00 93.88 93 PRO A C 1
ATOM 694 O O . PRO A 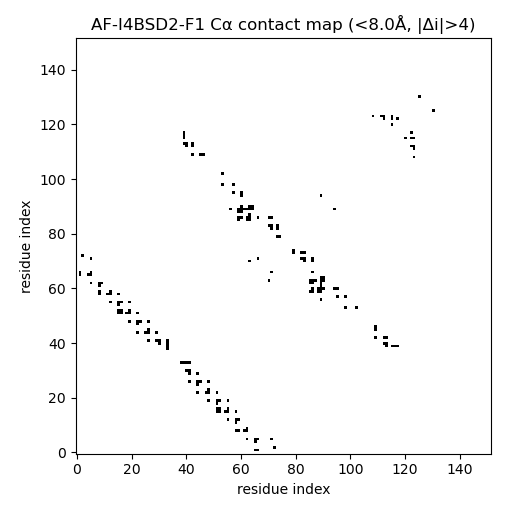1 93 ? -1.236 13.638 7.898 1.00 93.88 93 PRO A O 1
ATOM 697 N N . GLY A 1 94 ? -3.271 13.928 6.989 1.00 93.56 94 GLY A N 1
ATOM 698 C CA . GLY A 1 94 ? -2.780 14.116 5.621 1.00 93.56 94 GLY A CA 1
ATOM 699 C C . GLY A 1 94 ? -2.292 12.837 4.933 1.00 93.56 94 GLY A C 1
ATOM 700 O O . GLY A 1 94 ? -1.665 12.934 3.876 1.00 93.56 94 GLY A O 1
ATOM 701 N N . LEU A 1 95 ? -2.577 11.650 5.488 1.00 93.69 95 LEU A N 1
ATOM 702 C CA . LEU A 1 95 ? -2.220 10.376 4.863 1.00 93.69 95 LEU A CA 1
ATOM 703 C C . LEU A 1 95 ? -2.798 10.262 3.448 1.00 93.69 95 LEU A C 1
ATOM 705 O O . LEU A 1 95 ? -2.039 10.017 2.518 1.00 93.69 95 LEU A O 1
ATOM 709 N N . ASP A 1 96 ? -4.098 10.505 3.264 1.00 93.88 96 ASP A N 1
ATOM 710 C CA . ASP A 1 96 ? -4.750 10.375 1.951 1.00 93.88 96 ASP A CA 1
ATOM 711 C C . ASP A 1 96 ? -4.099 11.276 0.890 1.00 93.88 96 ASP A C 1
ATOM 713 O O . ASP A 1 96 ? -3.749 10.814 -0.195 1.00 93.88 96 ASP A O 1
ATOM 717 N N . GLN A 1 97 ? -3.822 12.536 1.243 1.00 95.44 97 GLN A N 1
ATOM 718 C CA . GLN A 1 97 ? -3.097 13.458 0.369 1.00 95.44 97 GLN A CA 1
ATOM 719 C C . GLN A 1 97 ? -1.688 12.939 0.048 1.00 95.44 97 GLN A C 1
ATOM 721 O O . GLN A 1 97 ? -1.262 12.970 -1.106 1.00 95.44 97 GLN A O 1
ATOM 726 N N . SER A 1 98 ? -0.969 12.436 1.052 1.00 95.06 98 SER A N 1
ATOM 727 C CA . SER A 1 98 ? 0.385 11.899 0.875 1.00 95.06 98 SER A CA 1
ATOM 728 C C . SER A 1 98 ? 0.398 10.677 -0.049 1.00 95.06 98 SER A C 1
ATOM 730 O O . SER A 1 98 ? 1.323 10.514 -0.845 1.00 95.06 98 SER A O 1
ATOM 732 N N . LEU A 1 99 ? -0.630 9.824 0.024 1.00 94.88 99 LEU A N 1
ATOM 733 C CA . LEU A 1 99 ? -0.795 8.664 -0.855 1.00 94.88 99 LEU A CA 1
ATOM 734 C C . LEU A 1 99 ? -1.059 9.082 -2.303 1.00 94.88 99 LEU A C 1
ATOM 736 O O . LEU A 1 99 ? -0.482 8.497 -3.224 1.00 94.88 99 LEU A O 1
ATOM 740 N N . ASP A 1 100 ? -1.875 10.111 -2.513 1.00 95.44 100 ASP A N 1
ATOM 741 C CA . ASP A 1 100 ? -2.128 10.650 -3.847 1.00 95.44 100 ASP A CA 1
ATOM 742 C C . ASP A 1 100 ? -0.872 11.307 -4.432 1.00 95.44 100 ASP A C 1
ATOM 744 O O . ASP A 1 100 ? -0.517 11.053 -5.586 1.00 95.44 100 ASP A O 1
ATOM 748 N N . GLU A 1 101 ? -0.137 12.095 -3.646 1.00 94.62 101 GLU A N 1
ATOM 749 C CA . GLU A 1 101 ? 1.144 12.682 -4.061 1.00 94.62 101 GLU A CA 1
ATOM 750 C C . GLU A 1 101 ? 2.174 11.601 -4.416 1.00 94.62 101 GLU A C 1
ATOM 752 O O . GLU A 1 101 ? 2.853 11.698 -5.446 1.00 94.62 101 GLU A O 1
ATOM 757 N N . LEU A 1 102 ? 2.257 10.536 -3.614 1.00 92.69 102 LEU A N 1
ATOM 758 C CA . LEU A 1 102 ? 3.129 9.395 -3.879 1.00 92.69 102 LEU A CA 1
ATOM 759 C C . LEU A 1 102 ? 2.751 8.691 -5.190 1.00 92.69 102 LEU A C 1
ATOM 761 O O . LEU A 1 102 ? 3.638 8.370 -5.985 1.00 92.69 102 LEU A O 1
ATOM 765 N N . GLN A 1 103 ? 1.455 8.497 -5.455 1.00 95.00 103 GLN A N 1
ATOM 766 C CA . GLN A 1 103 ? 0.977 7.902 -6.705 1.00 95.00 103 GLN A CA 1
ATOM 767 C C . GLN A 1 103 ? 1.415 8.725 -7.925 1.00 95.00 103 GLN A C 1
ATOM 769 O O . GLN 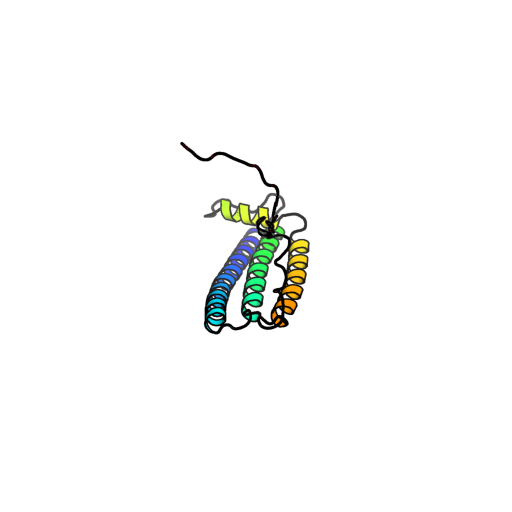A 1 103 ? 1.935 8.160 -8.892 1.00 95.00 103 GLN A O 1
ATOM 774 N N . HIS A 1 104 ? 1.279 10.052 -7.875 1.00 92.69 104 HIS A N 1
ATOM 775 C CA . HIS A 1 104 ? 1.711 10.933 -8.966 1.00 92.69 104 HIS A CA 1
ATOM 776 C C . HIS A 1 104 ? 3.230 10.881 -9.185 1.00 92.69 104 HIS A C 1
ATOM 778 O O . HIS A 1 104 ? 3.696 10.759 -10.324 1.00 92.69 104 HIS A O 1
ATOM 784 N N . GLN A 1 105 ? 4.016 10.929 -8.103 1.00 91.44 105 GLN A N 1
ATOM 785 C CA . GLN A 1 105 ? 5.478 10.825 -8.176 1.00 91.44 105 GLN A CA 1
ATOM 786 C C . GLN A 1 105 ? 5.916 9.492 -8.794 1.00 91.44 105 GLN A C 1
ATOM 788 O O . GLN A 1 105 ? 6.814 9.461 -9.641 1.00 91.44 105 GLN A O 1
ATOM 793 N N . TRP A 1 106 ? 5.261 8.394 -8.414 1.00 91.75 106 TRP A N 1
ATOM 794 C CA . TRP A 1 106 ? 5.577 7.072 -8.940 1.00 91.75 106 TRP A CA 1
ATOM 795 C C . TRP A 1 106 ? 5.224 6.927 -10.421 1.00 91.75 106 TRP A C 1
ATOM 797 O O . TRP A 1 106 ? 6.032 6.421 -11.199 1.00 91.75 106 TRP A O 1
ATOM 807 N N . GLN A 1 107 ? 4.066 7.431 -10.850 1.00 91.50 107 GLN A N 1
ATOM 808 C CA . GLN A 1 107 ? 3.672 7.405 -12.261 1.00 91.50 107 GLN A CA 1
ATOM 809 C C . GLN A 1 107 ? 4.661 8.161 -13.153 1.00 91.50 107 GLN A C 1
ATOM 811 O O . GLN A 1 107 ? 5.074 7.633 -14.188 1.00 91.50 107 GLN A O 1
ATOM 816 N N . SER A 1 108 ? 5.080 9.357 -12.726 1.00 89.19 108 SER A N 1
ATOM 817 C CA . SER A 1 108 ? 6.104 10.148 -13.419 1.00 89.19 108 SER A CA 1
ATOM 818 C C . SER A 1 108 ? 7.422 9.376 -13.537 1.00 89.19 108 SER A C 1
ATOM 820 O O . SER A 1 108 ? 8.037 9.308 -14.604 1.00 89.19 108 SER A O 1
ATOM 822 N N . ARG A 1 109 ? 7.823 8.692 -12.461 1.00 86.44 109 ARG A N 1
ATOM 823 C CA . ARG A 1 109 ? 9.037 7.877 -12.453 1.00 86.44 109 ARG A CA 1
ATOM 824 C C . ARG A 1 109 ? 8.958 6.673 -13.383 1.00 86.44 109 ARG A C 1
ATOM 826 O O . ARG A 1 109 ? 9.928 6.393 -14.082 1.00 86.44 109 ARG A O 1
ATOM 833 N N . LEU A 1 110 ? 7.852 5.936 -13.371 1.00 89.56 110 LEU A N 1
ATOM 834 C CA . LEU A 1 110 ? 7.694 4.770 -14.238 1.00 89.56 110 LEU A CA 1
ATOM 835 C C . LEU A 1 110 ? 7.767 5.169 -15.712 1.00 89.56 110 LEU A C 1
ATOM 837 O O . LEU A 1 110 ? 8.386 4.454 -16.488 1.00 89.56 110 LEU A O 1
ATOM 841 N N . ALA A 1 111 ? 7.209 6.326 -16.079 1.00 87.25 111 ALA A N 1
ATOM 842 C CA . ALA A 1 111 ? 7.355 6.869 -17.426 1.00 87.25 111 ALA A CA 1
ATOM 843 C C . ALA A 1 111 ? 8.827 7.174 -17.764 1.00 87.25 111 ALA A C 1
ATOM 845 O O . ALA A 1 111 ? 9.298 6.813 -18.840 1.00 87.25 111 ALA A O 1
ATOM 846 N N . ALA A 1 112 ? 9.578 7.766 -16.828 1.00 86.25 112 ALA A N 1
ATOM 847 C CA . ALA A 1 112 ? 11.009 8.005 -17.017 1.00 86.25 112 ALA A CA 1
ATOM 848 C C . ALA A 1 112 ? 11.803 6.695 -17.183 1.00 86.25 112 ALA A C 1
ATOM 850 O O . ALA A 1 112 ? 12.670 6.618 -18.050 1.00 86.25 112 ALA A O 1
ATOM 851 N N . LEU A 1 113 ? 11.491 5.662 -16.392 1.00 85.06 113 LEU A N 1
ATOM 852 C CA . LEU A 1 113 ? 12.124 4.340 -16.489 1.00 85.06 113 LEU A CA 1
ATOM 853 C C . LEU A 1 113 ? 11.802 3.621 -17.803 1.00 85.06 113 LEU A C 1
ATOM 855 O O . LEU A 1 113 ? 12.687 2.980 -18.355 1.00 85.06 113 LEU A O 1
ATOM 859 N N . ASP A 1 114 ? 10.574 3.745 -18.302 1.00 84.31 114 ASP A N 1
ATOM 860 C CA . ASP A 1 114 ? 10.148 3.151 -19.576 1.00 84.31 114 ASP A CA 1
ATOM 861 C C . ASP A 1 114 ? 10.892 3.766 -20.767 1.00 84.31 114 ASP A C 1
ATOM 863 O O . ASP A 1 114 ? 11.295 3.077 -21.700 1.00 84.31 114 ASP A O 1
ATOM 867 N N . SER A 1 115 ? 11.149 5.074 -20.695 1.00 80.50 115 SER A N 1
ATOM 868 C CA . SER A 1 115 ? 11.926 5.798 -21.704 1.00 80.50 115 SER A CA 1
ATOM 869 C C . SER A 1 115 ? 13.446 5.645 -21.565 1.00 80.50 115 SER A C 1
ATOM 871 O O . SER A 1 115 ? 14.186 6.102 -22.436 1.00 80.50 115 SER A O 1
ATOM 873 N N . TRP A 1 116 ? 13.932 5.046 -20.474 1.00 76.75 116 TRP A N 1
ATOM 874 C CA . TRP A 1 116 ? 15.359 4.984 -20.170 1.00 76.75 116 TRP A CA 1
ATOM 875 C C . TRP A 1 116 ? 16.027 3.757 -20.797 1.00 76.75 116 TRP A C 1
ATOM 877 O O . TRP A 1 116 ? 15.563 2.626 -20.658 1.00 76.75 116 TRP A O 1
ATOM 887 N N . SER A 1 117 ? 17.178 3.978 -21.438 1.00 67.12 117 SER A N 1
ATOM 888 C CA . SER A 1 117 ? 18.002 2.921 -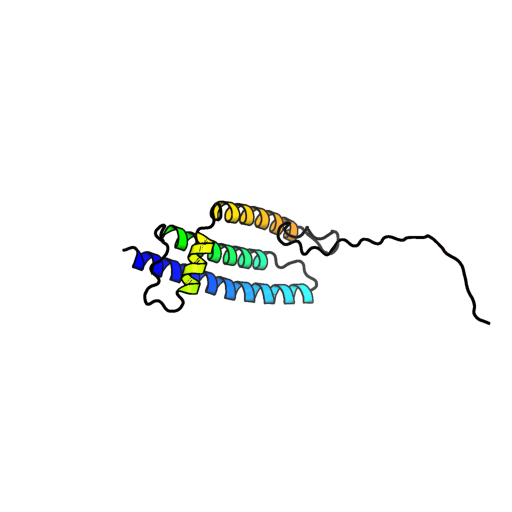22.022 1.00 67.12 117 SER A CA 1
ATOM 889 C C . SER A 1 117 ? 19.380 2.858 -21.355 1.00 67.12 117 SER A C 1
ATOM 891 O O . SER A 1 117 ? 20.080 3.863 -21.214 1.00 67.12 117 SER A O 1
ATOM 893 N N . LEU A 1 118 ? 19.807 1.638 -21.011 1.00 64.88 118 LEU A N 1
ATOM 894 C CA . LEU A 1 118 ? 21.141 1.346 -20.468 1.00 64.88 118 LEU A CA 1
ATOM 895 C C . LEU A 1 118 ? 22.286 1.739 -21.417 1.00 64.88 118 LEU A C 1
ATOM 897 O O . LEU A 1 118 ? 23.422 1.895 -20.974 1.00 64.88 118 LEU A O 1
ATOM 901 N N . ALA A 1 119 ? 22.010 1.853 -22.719 1.00 60.56 119 ALA A N 1
ATOM 902 C CA . ALA A 1 119 ? 23.022 2.094 -23.740 1.00 60.56 119 ALA A CA 1
ATOM 903 C C . ALA A 1 119 ? 23.373 3.579 -23.908 1.00 60.56 119 ALA A C 1
ATOM 905 O O . ALA A 1 119 ? 24.452 3.886 -24.416 1.00 60.56 119 ALA A O 1
ATOM 906 N N . THR A 1 120 ? 22.481 4.492 -23.511 1.00 58.44 120 THR A N 1
ATOM 907 C CA . THR A 1 120 ? 22.584 5.913 -23.882 1.00 58.44 120 THR A CA 1
ATOM 908 C C . THR A 1 120 ? 22.507 6.887 -22.716 1.00 58.44 120 THR A C 1
ATOM 910 O O . THR A 1 120 ? 22.985 8.007 -22.878 1.00 58.44 120 THR A O 1
ATOM 913 N N . ASP A 1 121 ? 21.984 6.493 -21.547 1.00 65.94 121 ASP A N 1
ATOM 914 C CA . ASP A 1 121 ? 21.559 7.475 -20.543 1.00 65.94 121 ASP A CA 1
ATOM 915 C C . ASP A 1 121 ? 21.903 7.120 -19.090 1.00 65.94 121 ASP A C 1
ATOM 917 O O . ASP A 1 121 ? 22.000 5.960 -18.688 1.00 65.94 121 ASP A O 1
ATOM 921 N N . THR A 1 122 ? 22.033 8.158 -18.258 1.00 67.38 122 THR A N 1
ATOM 922 C CA . THR A 1 122 ? 22.138 8.018 -16.794 1.00 67.38 122 THR A CA 1
ATOM 923 C C . THR A 1 122 ? 20.775 7.600 -16.224 1.00 67.38 122 THR A C 1
ATOM 925 O O . THR A 1 122 ? 19.770 8.179 -16.636 1.00 67.38 122 THR A O 1
ATOM 928 N N . PRO A 1 123 ? 20.702 6.628 -15.289 1.00 65.06 123 PRO A N 1
ATOM 929 C CA . PRO A 1 123 ? 19.428 6.178 -14.735 1.00 65.06 123 PRO A CA 1
ATOM 930 C C . PRO A 1 123 ? 18.674 7.322 -14.042 1.00 65.06 123 PRO A C 1
ATOM 932 O O . PRO A 1 123 ? 19.308 8.165 -13.396 1.00 65.06 123 PRO A O 1
ATOM 935 N N . PRO A 1 124 ? 17.33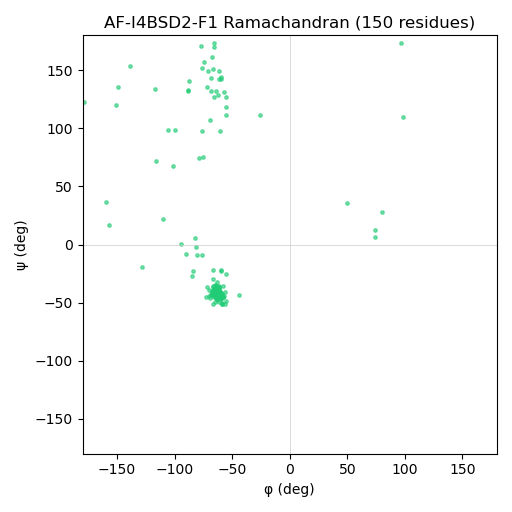1 7.351 -14.127 1.00 67.31 124 PRO A N 1
ATOM 936 C CA . PRO A 1 124 ? 16.538 8.360 -13.440 1.00 67.31 124 PRO A CA 1
ATOM 937 C C . PRO A 1 124 ? 16.762 8.286 -11.916 1.00 67.31 124 PRO A C 1
ATOM 939 O O . PRO A 1 124 ? 16.916 7.189 -11.364 1.00 67.31 124 PRO A O 1
ATOM 942 N N . PRO A 1 125 ? 16.798 9.436 -11.216 1.00 65.81 125 PRO A N 1
ATOM 943 C CA . PRO A 1 125 ? 17.090 9.486 -9.786 1.00 65.81 125 PRO A CA 1
ATOM 944 C C . PRO A 1 125 ? 16.055 8.716 -8.947 1.00 65.81 125 PRO A C 1
ATOM 946 O O . PRO A 1 125 ? 14.877 8.618 -9.294 1.00 65.81 125 PRO A O 1
ATOM 949 N N . GLY A 1 126 ? 16.510 8.164 -7.815 1.00 55.12 126 GLY A N 1
ATOM 950 C CA . GLY A 1 126 ? 15.651 7.513 -6.819 1.00 55.12 126 GLY A CA 1
ATOM 951 C C . GLY A 1 126 ? 14.683 8.490 -6.131 1.00 55.12 126 GLY A C 1
ATOM 952 O O . GLY A 1 126 ? 14.825 9.703 -6.285 1.00 55.12 126 GLY A O 1
ATOM 953 N N . PRO A 1 127 ? 13.702 8.001 -5.345 1.00 51.69 127 PRO A N 1
ATOM 954 C CA . PRO A 1 127 ? 12.756 8.878 -4.669 1.00 51.69 127 PRO A CA 1
ATOM 955 C C . PRO A 1 127 ? 13.502 9.663 -3.586 1.00 51.69 127 PRO A C 1
ATOM 957 O O . PRO A 1 127 ? 14.232 9.078 -2.784 1.00 51.69 127 PRO A O 1
ATOM 960 N N . ALA A 1 128 ? 13.300 10.980 -3.540 1.00 52.41 128 ALA A N 1
ATOM 961 C CA . ALA A 1 128 ? 14.014 11.870 -2.621 1.00 52.41 128 ALA A CA 1
ATOM 962 C C . ALA A 1 128 ? 13.804 11.521 -1.130 1.00 52.41 128 ALA A C 1
ATOM 964 O O . ALA A 1 128 ? 14.652 11.845 -0.304 1.00 52.41 128 ALA A O 1
ATOM 965 N N . HIS A 1 129 ? 12.716 10.819 -0.791 1.00 47.94 129 HIS A N 1
ATOM 966 C CA . HIS A 1 129 ? 12.364 10.428 0.578 1.00 47.94 129 HIS A CA 1
ATOM 967 C C . HIS A 1 129 ? 12.933 9.063 1.027 1.00 47.94 129 HIS A C 1
ATOM 969 O O . HIS A 1 129 ? 12.852 8.742 2.207 1.00 47.94 129 HIS A O 1
ATOM 975 N N . LEU A 1 130 ? 13.547 8.278 0.127 1.00 43.72 130 LEU A N 1
ATOM 976 C CA . LEU A 1 130 ? 14.249 7.019 0.455 1.00 43.72 130 LEU A CA 1
ATOM 977 C C . LEU A 1 130 ? 15.771 7.140 0.292 1.00 43.72 130 LEU A C 1
ATOM 979 O O . LEU A 1 130 ? 16.471 6.145 0.102 1.00 43.72 130 LEU A O 1
ATOM 983 N N . GLY A 1 131 ? 16.303 8.363 0.339 1.00 34.06 131 GLY A N 1
ATOM 984 C CA . GLY A 1 131 ? 17.736 8.602 0.262 1.00 34.06 131 GLY A CA 1
ATOM 985 C C . GLY A 1 131 ? 18.481 7.920 1.410 1.00 34.06 131 GLY A C 1
ATOM 986 O O . GLY A 1 131 ? 18.606 8.487 2.490 1.00 34.06 131 GLY A O 1
ATOM 987 N N . CYS A 1 132 ? 19.047 6.734 1.164 1.00 30.52 132 CYS A N 1
ATOM 988 C CA . CYS A 1 132 ? 20.196 6.263 1.928 1.00 30.52 132 CYS A CA 1
ATOM 989 C C . CYS A 1 132 ? 21.288 7.341 1.822 1.00 30.52 132 CYS A C 1
ATOM 991 O O . CYS A 1 132 ? 21.759 7.619 0.711 1.00 30.52 132 CYS A O 1
ATOM 993 N N . PRO A 1 133 ? 21.727 7.954 2.932 1.00 38.53 133 PRO A N 1
ATOM 994 C CA . PRO A 1 133 ? 22.730 9.001 2.888 1.00 38.53 133 PRO A CA 1
ATOM 995 C C . PRO A 1 133 ? 24.107 8.352 2.727 1.00 38.53 133 PRO A C 1
ATOM 997 O O . PRO A 1 133 ? 24.854 8.263 3.692 1.00 38.53 133 PRO A O 1
ATOM 1000 N N . HIS A 1 134 ? 24.454 7.838 1.539 1.00 39.09 134 HIS A N 1
ATOM 1001 C CA . HIS A 1 134 ? 25.853 7.475 1.280 1.00 39.09 134 HIS A CA 1
ATOM 1002 C C . HIS A 1 134 ? 26.344 7.396 -0.174 1.00 39.09 134 HIS A C 1
ATOM 1004 O O . HIS A 1 134 ? 27.444 6.896 -0.401 1.00 39.09 134 HIS A O 1
ATOM 1010 N N . GLN A 1 135 ? 25.651 7.966 -1.164 1.00 39.41 135 GLN A N 1
ATOM 1011 C CA . GLN A 1 135 ? 26.265 8.204 -2.483 1.00 39.41 135 GLN A CA 1
ATOM 1012 C C . GLN A 1 135 ? 26.680 9.666 -2.648 1.00 39.41 135 GLN A C 1
ATOM 1014 O O . GLN A 1 135 ? 26.116 10.430 -3.421 1.00 39.41 135 GLN A O 1
ATOM 1019 N N . GLY A 1 136 ? 27.685 10.057 -1.865 1.00 35.34 136 GLY A N 1
ATOM 1020 C CA . GLY A 1 136 ? 28.180 11.428 -1.825 1.00 35.34 136 GLY A CA 1
ATOM 1021 C C . GLY A 1 136 ? 29.588 11.563 -1.259 1.00 35.34 136 GLY A C 1
ATOM 1022 O O . GLY A 1 136 ? 29.867 12.534 -0.569 1.00 35.34 136 GLY A O 1
ATOM 1023 N N . VAL A 1 137 ? 30.496 10.621 -1.532 1.00 39.50 137 VAL A N 1
ATOM 1024 C CA . VAL A 1 137 ? 31.938 10.877 -1.354 1.00 39.50 137 VAL A CA 1
ATOM 1025 C C . VAL A 1 137 ? 32.620 10.799 -2.710 1.00 39.50 137 VAL A C 1
ATOM 1027 O O . VAL A 1 137 ? 33.357 9.875 -3.049 1.00 39.50 137 VAL A O 1
ATOM 1030 N N . GLY A 1 138 ? 32.335 11.828 -3.505 1.00 33.91 138 GLY A N 1
ATOM 1031 C CA . GLY A 1 138 ? 33.165 12.207 -4.630 1.00 33.91 138 GLY A CA 1
ATOM 1032 C C . GLY A 1 138 ? 34.596 12.453 -4.157 1.00 33.91 138 GLY A C 1
ATOM 1033 O O . GLY A 1 138 ? 34.856 13.222 -3.230 1.00 33.91 138 GLY A O 1
ATOM 1034 N N . ARG A 1 139 ? 35.518 11.763 -4.829 1.00 47.59 139 ARG A N 1
ATOM 1035 C CA . ARG A 1 139 ? 36.966 11.973 -4.852 1.00 47.59 139 ARG A CA 1
ATOM 1036 C C . ARG A 1 139 ? 37.363 13.423 -4.539 1.00 47.59 139 ARG A C 1
ATOM 1038 O O . ARG A 1 139 ? 37.245 14.297 -5.393 1.00 47.59 139 ARG A O 1
ATOM 1045 N N . ARG A 1 140 ? 37.986 13.657 -3.382 1.00 40.56 140 ARG A N 1
ATOM 1046 C CA . ARG A 1 140 ? 38.933 14.770 -3.226 1.00 40.56 140 ARG A CA 1
ATOM 1047 C C . ARG A 1 140 ? 40.350 14.225 -3.341 1.00 40.56 140 ARG A C 1
ATOM 1049 O O . ARG A 1 140 ? 40.916 13.728 -2.373 1.00 40.56 140 ARG A O 1
ATOM 1056 N N . ARG A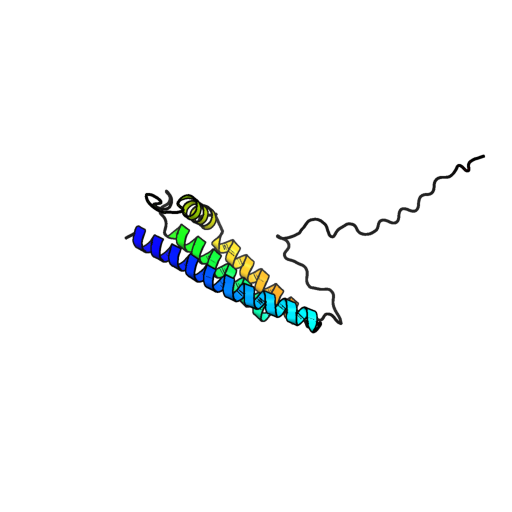 1 141 ? 40.937 14.367 -4.535 1.00 43.38 141 ARG A N 1
ATOM 1057 C CA . ARG A 1 141 ? 42.395 14.472 -4.672 1.00 43.38 141 ARG A CA 1
ATOM 1058 C C . ARG A 1 141 ? 42.841 15.630 -3.778 1.00 43.38 141 ARG A C 1
ATOM 1060 O O . ARG A 1 141 ? 42.537 16.780 -4.080 1.00 43.38 141 ARG A O 1
ATOM 1067 N N . ARG A 1 142 ? 43.558 15.337 -2.696 1.00 38.75 142 ARG A N 1
ATOM 1068 C CA . ARG A 1 142 ? 44.438 16.309 -2.045 1.00 38.75 142 ARG A CA 1
ATOM 1069 C C . ARG A 1 142 ? 45.873 15.938 -2.390 1.00 38.75 142 ARG A C 1
ATOM 1071 O O . ARG A 1 142 ? 46.460 15.044 -1.797 1.00 38.75 142 ARG A O 1
ATOM 1078 N N . LEU A 1 143 ? 46.401 16.637 -3.388 1.00 40.72 143 LEU A N 1
ATOM 1079 C CA . LEU A 1 143 ? 47.822 16.938 -3.494 1.00 40.72 143 LEU A CA 1
ATOM 1080 C C . LEU A 1 143 ? 48.150 17.930 -2.376 1.00 40.72 143 LEU A C 1
ATOM 1082 O O . LEU A 1 143 ? 47.755 19.082 -2.494 1.00 40.72 143 LEU A O 1
ATOM 1086 N N . VAL A 1 144 ? 48.844 17.496 -1.323 1.00 42.66 144 VAL A N 1
ATOM 1087 C CA . VAL A 1 144 ? 49.803 18.322 -0.566 1.00 42.66 144 VAL A CA 1
ATOM 1088 C C . VAL A 1 144 ? 50.846 17.363 0.007 1.00 42.66 144 VAL A C 1
ATOM 1090 O O . VAL A 1 144 ? 50.502 16.426 0.722 1.00 42.66 144 VAL A O 1
ATOM 1093 N N . GLY A 1 145 ? 52.108 17.562 -0.366 1.00 35.44 145 GLY A N 1
ATOM 1094 C CA . GLY A 1 145 ? 53.224 16.752 0.106 1.00 35.44 145 GLY A CA 1
ATOM 1095 C C . GLY A 1 145 ? 53.626 17.063 1.545 1.00 35.44 145 GLY A C 1
ATOM 1096 O O . GLY A 1 145 ? 53.434 18.175 2.030 1.00 35.44 145 GLY A O 1
ATOM 1097 N N . PHE A 1 146 ? 54.274 16.095 2.192 1.00 35.97 146 PHE A N 1
ATOM 1098 C CA . PHE A 1 146 ? 55.227 16.385 3.255 1.00 35.97 146 PHE A CA 1
ATOM 1099 C C . PHE A 1 146 ? 56.329 15.320 3.302 1.00 35.97 146 PHE A C 1
ATOM 1101 O O . PHE A 1 146 ? 56.084 14.126 3.152 1.00 35.97 146 PHE A O 1
ATOM 1108 N N . ARG A 1 147 ? 57.561 15.812 3.436 1.00 39.00 147 ARG A N 1
ATOM 1109 C CA . ARG A 1 147 ? 58.840 15.096 3.428 1.00 39.00 147 ARG A CA 1
ATOM 1110 C C . ARG A 1 147 ? 59.023 14.191 4.657 1.00 39.00 147 ARG A C 1
ATOM 1112 O O . ARG A 1 147 ? 58.806 14.644 5.771 1.00 39.00 147 ARG A O 1
ATOM 1119 N N . GLY A 1 148 ? 59.650 13.033 4.427 1.00 34.25 148 GLY A N 1
ATOM 1120 C CA . GLY A 1 148 ? 60.913 12.663 5.086 1.00 34.25 148 GLY A CA 1
ATOM 1121 C C . GLY A 1 148 ? 60.872 11.742 6.312 1.00 34.25 148 GLY A C 1
ATOM 1122 O O . GLY A 1 148 ? 60.591 12.199 7.411 1.00 34.25 148 GLY A O 1
ATOM 1123 N N . ARG A 1 149 ? 61.349 10.499 6.146 1.00 37.44 149 ARG A N 1
ATOM 1124 C CA . ARG A 1 149 ? 62.599 9.985 6.758 1.00 37.44 149 ARG A CA 1
ATOM 1125 C C . ARG A 1 149 ? 62.851 8.535 6.325 1.00 37.44 149 ARG A C 1
ATOM 1127 O O . ARG A 1 149 ? 62.016 7.670 6.559 1.00 37.44 149 ARG A O 1
ATOM 1134 N N . SER A 1 150 ? 64.011 8.297 5.714 1.00 39.09 150 SER A N 1
AT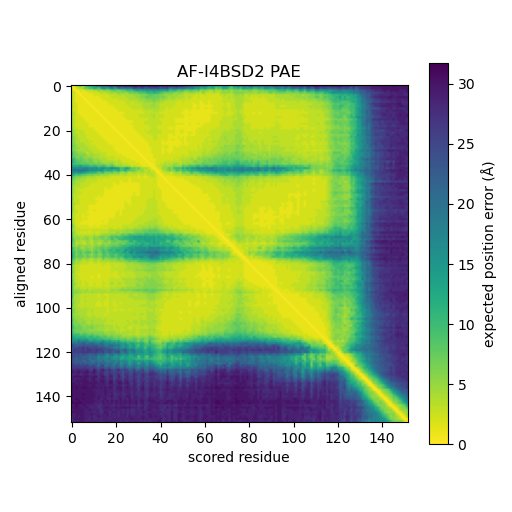OM 1135 C CA . SER A 1 150 ? 64.594 6.960 5.540 1.00 39.09 150 SER A CA 1
ATOM 1136 C C . SER A 1 150 ? 65.210 6.466 6.854 1.00 39.09 150 SER A C 1
ATOM 1138 O O . SER A 1 150 ? 65.675 7.302 7.635 1.00 39.09 150 SER A O 1
ATOM 1140 N N . PRO A 1 151 ? 65.268 5.142 7.076 1.00 50.25 151 PRO A N 1
ATOM 1141 C CA . PRO A 1 151 ? 66.003 4.550 8.180 1.00 50.25 151 PRO A CA 1
ATOM 1142 C C . PRO A 1 151 ? 67.465 4.294 7.781 1.00 50.25 151 PRO A C 1
ATOM 1144 O O . PRO A 1 151 ? 67.746 3.864 6.661 1.00 50.25 151 PRO A O 1
ATOM 1147 N N . ALA A 1 152 ? 68.372 4.548 8.717 1.00 52.00 152 ALA A N 1
ATOM 1148 C CA . ALA A 1 152 ? 69.688 3.932 8.830 1.00 52.00 152 ALA A CA 1
ATOM 1149 C C . ALA A 1 152 ? 69.963 3.748 10.325 1.00 52.00 152 ALA A C 1
ATOM 1151 O O . ALA A 1 152 ? 69.584 4.672 11.086 1.00 52.00 152 ALA A O 1
#

pLDDT: mean 80.65, std 20.36, range [30.52, 98.06]